Protein AF-A0A2E6I2J5-F1 (afdb_monomer)

Sequence (43 aa):
ERANGTNTGGAGAASSSVPAVGRNQPCPCGSGKKYKFCHGAVR

Radius of gyration: 12.74 Å; Cα contacts (8 Å, |Δi|>4): 29; chains: 1; bounding box: 37×20×28 Å

Foldseek 3Di:
DDDDDPPCPDDDDDDDDDPPQPQQPQPPVPPRDRCCVPVVPDD

pLDDT: mean 74.95, std 16.26, range [50.53, 94.38]

Mean predicted aligned error: 11.19 Å

Secondary structure (DSSP, 8-state):
----------------S-----TTSBPTTSSSSBGGGTTT---

Structure (mmCIF, N/CA/C/O backbone):
data_AF-A0A2E6I2J5-F1
#
_entry.id   AF-A0A2E6I2J5-F1
#
loop_
_atom_site.group_PDB
_atom_site.id
_atom_site.type_symbol
_atom_site.label_atom_id
_atom_site.label_alt_id
_atom_site.label_comp_id
_atom_site.label_asym_id
_atom_site.label_entity_id
_atom_site.label_seq_id
_atom_site.pdbx_PDB_ins_code
_atom_site.Cartn_x
_atom_site.Cartn_y
_atom_site.Cartn_z
_atom_site.occupancy
_atom_site.B_iso_or_equiv
_atom_site.auth_seq_id
_atom_site.auth_comp_id
_atom_site.auth_asym_id
_atom_site.auth_atom_id
_atom_site.pdbx_PDB_model_num
ATOM 1 N N . GLU A 1 1 ? -22.417 -3.016 11.450 1.00 63.34 1 GLU A N 1
ATOM 2 C CA . GLU A 1 1 ? -22.576 -2.737 10.005 1.00 63.34 1 GLU A CA 1
ATOM 3 C C . GLU A 1 1 ? -21.239 -2.276 9.416 1.00 63.34 1 GLU A C 1
ATOM 5 O O . GLU A 1 1 ? -20.607 -1.421 10.015 1.00 63.34 1 GLU A O 1
ATOM 10 N N . ARG A 1 2 ? -20.819 -2.843 8.271 1.00 67.88 2 ARG A N 1
ATOM 11 C CA . ARG A 1 2 ? -19.627 -2.495 7.451 1.00 67.88 2 ARG A CA 1
ATOM 12 C C . ARG A 1 2 ? -18.257 -3.068 7.866 1.00 67.88 2 ARG A C 1
ATOM 14 O O . ARG A 1 2 ? -17.427 -2.382 8.447 1.00 67.88 2 ARG A O 1
ATOM 21 N N . ALA A 1 3 ? -17.968 -4.280 7.394 1.00 58.19 3 ALA A N 1
ATOM 22 C CA . ALA A 1 3 ? -16.602 -4.704 7.078 1.00 58.19 3 ALA A CA 1
ATOM 23 C C . ALA A 1 3 ? -16.622 -5.614 5.836 1.00 58.19 3 ALA A C 1
ATOM 25 O O . ALA A 1 3 ? -16.548 -6.832 5.936 1.00 58.19 3 ALA A O 1
ATOM 26 N N . ASN A 1 4 ? -16.780 -5.011 4.655 1.00 64.69 4 ASN A N 1
ATOM 27 C CA . ASN A 1 4 ? -16.496 -5.670 3.381 1.00 64.69 4 ASN A CA 1
ATOM 28 C C . ASN A 1 4 ? -15.242 -5.011 2.796 1.00 64.69 4 ASN A C 1
ATOM 30 O O . ASN A 1 4 ? -15.307 -3.911 2.254 1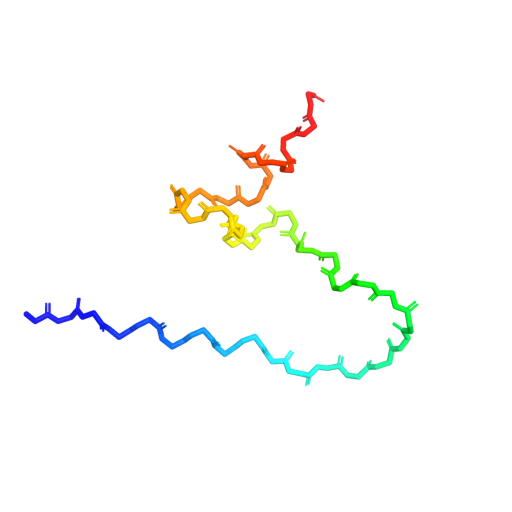.00 64.69 4 ASN A O 1
ATOM 34 N N . GLY A 1 5 ? -14.097 -5.663 2.988 1.00 56.09 5 GLY A N 1
ATOM 35 C CA . GLY A 1 5 ? -12.817 -5.287 2.396 1.00 56.09 5 GLY A CA 1
ATOM 36 C C . GLY A 1 5 ? -12.374 -6.368 1.422 1.00 56.09 5 GLY A C 1
ATOM 37 O O . GLY A 1 5 ? -11.423 -7.097 1.697 1.00 56.09 5 GLY A O 1
ATOM 38 N N . THR A 1 6 ? -13.099 -6.516 0.312 1.00 56.06 6 THR A N 1
ATOM 39 C CA . THR A 1 6 ? -12.689 -7.417 -0.769 1.00 56.06 6 THR A CA 1
ATOM 40 C C . THR A 1 6 ? -11.453 -6.819 -1.448 1.00 56.06 6 THR A C 1
ATOM 42 O O . THR A 1 6 ? -11.527 -5.805 -2.140 1.00 56.06 6 THR A O 1
ATOM 45 N N . ASN A 1 7 ? -10.293 -7.427 -1.194 1.00 67.69 7 ASN A N 1
ATOM 46 C CA . ASN A 1 7 ? -9.022 -7.109 -1.835 1.00 67.69 7 ASN A CA 1
ATOM 47 C C . ASN A 1 7 ? -9.010 -7.710 -3.246 1.00 67.69 7 ASN A C 1
ATOM 49 O O . ASN A 1 7 ? -8.477 -8.796 -3.453 1.00 67.69 7 ASN A O 1
ATOM 53 N N . THR A 1 8 ? -9.588 -7.008 -4.218 1.00 50.53 8 THR A N 1
ATOM 54 C CA . THR A 1 8 ? -9.462 -7.382 -5.633 1.00 50.53 8 THR A CA 1
ATOM 55 C C . THR A 1 8 ? -8.433 -6.472 -6.291 1.00 50.53 8 THR A C 1
ATOM 57 O O . THR A 1 8 ? -8.759 -5.455 -6.900 1.00 50.53 8 THR A O 1
ATOM 60 N N . GLY A 1 9 ? -7.158 -6.828 -6.123 1.00 58.12 9 GLY A N 1
ATOM 61 C CA . GLY A 1 9 ? -6.072 -6.313 -6.951 1.00 58.12 9 GLY A CA 1
ATOM 62 C C . GLY A 1 9 ? -6.208 -6.910 -8.347 1.00 58.12 9 GLY A C 1
ATOM 63 O O . GLY A 1 9 ? -5.980 -8.102 -8.533 1.00 58.12 9 GLY A O 1
ATOM 64 N N . GLY A 1 10 ? -6.653 -6.090 -9.297 1.00 52.59 10 GLY A N 1
ATOM 65 C CA . GLY A 1 10 ? -6.881 -6.483 -10.682 1.00 52.59 10 GLY A CA 1
ATOM 66 C C . GLY A 1 10 ? -5.631 -7.073 -11.332 1.00 52.59 10 GLY A C 1
ATOM 67 O O . GLY A 1 10 ? -4.559 -6.469 -11.323 1.00 52.59 10 GLY A O 1
ATOM 68 N N . ALA A 1 11 ? -5.808 -8.258 -11.910 1.00 54.25 11 ALA A N 1
ATOM 69 C CA . ALA A 1 11 ? -4.852 -8.907 -12.784 1.00 54.25 11 ALA A CA 1
ATOM 70 C C . ALA A 1 11 ? -4.715 -8.100 -14.086 1.00 54.25 11 ALA A C 1
ATOM 72 O O . ALA A 1 11 ? -5.650 -8.015 -14.880 1.00 54.25 11 ALA A O 1
ATOM 73 N N . GLY A 1 12 ? -3.539 -7.509 -14.289 1.00 51.09 12 GLY A N 1
ATOM 74 C CA . GLY A 1 12 ? -3.081 -6.946 -15.556 1.00 51.09 12 GLY A CA 1
ATOM 75 C C . GLY A 1 12 ? -1.753 -7.603 -15.910 1.00 51.09 12 GLY A C 1
ATOM 76 O O . GLY A 1 12 ? -0.820 -7.580 -15.114 1.00 51.09 12 GLY A O 1
ATOM 77 N N . ALA A 1 13 ? -1.731 -8.274 -17.054 1.00 53.53 13 ALA A N 1
ATOM 78 C CA . ALA A 1 13 ? -0.715 -9.216 -17.489 1.00 53.53 13 ALA A CA 1
ATOM 79 C C . ALA A 1 13 ? 0.697 -8.632 -17.706 1.00 53.53 13 ALA A C 1
ATOM 81 O O . ALA A 1 13 ? 0.868 -7.454 -18.003 1.00 53.53 13 ALA A O 1
ATOM 82 N N . ALA A 1 14 ? 1.648 -9.574 -17.708 1.00 56.84 14 ALA A N 1
ATOM 83 C CA . ALA A 1 14 ? 2.981 -9.558 -18.311 1.00 56.84 14 ALA A CA 1
ATOM 84 C C . ALA A 1 14 ? 4.188 -9.170 -17.428 1.00 56.84 14 ALA A C 1
ATOM 86 O O . ALA A 1 14 ? 4.339 -8.051 -16.951 1.00 56.84 14 ALA A O 1
ATOM 87 N N . SER A 1 15 ? 5.119 -10.131 -17.392 1.00 52.88 15 SER A N 1
ATOM 88 C CA . SER A 1 15 ? 6.539 -10.062 -17.031 1.00 52.88 15 SER A CA 1
ATOM 89 C C . SER A 1 15 ? 6.936 -10.476 -15.607 1.00 52.88 15 SER A C 1
ATOM 91 O O . SER A 1 15 ? 6.596 -9.864 -14.600 1.00 52.88 15 SER A O 1
ATOM 93 N N . SER A 1 16 ? 7.708 -11.560 -15.566 1.00 61.41 16 SER A N 1
ATOM 94 C CA . SER A 1 16 ? 8.311 -12.229 -14.419 1.00 61.41 16 SER A CA 1
ATOM 95 C C . SER A 1 16 ? 9.026 -11.274 -13.460 1.00 61.41 16 SER A C 1
ATOM 97 O O . SER A 1 16 ? 10.145 -10.849 -13.715 1.00 61.41 16 SER A O 1
ATOM 99 N N . SER A 1 17 ? 8.406 -10.952 -12.331 1.00 56.84 17 SER A N 1
ATOM 100 C CA . SER A 1 17 ? 9.066 -10.489 -11.103 1.00 56.84 17 SER A CA 1
ATOM 101 C C . SER A 1 17 ? 7.997 -10.371 -10.020 1.00 56.84 17 SER A C 1
ATOM 103 O O . SER A 1 17 ? 6.851 -10.043 -10.315 1.00 56.84 17 SER A O 1
ATOM 105 N N . VAL A 1 18 ? 8.339 -10.712 -8.778 1.00 57.91 18 VAL A N 1
ATOM 106 C CA . VAL A 1 18 ? 7.466 -10.584 -7.597 1.00 57.91 18 VAL A CA 1
ATOM 107 C C . VAL A 1 18 ? 6.673 -9.273 -7.681 1.00 57.91 18 VAL A C 1
ATOM 109 O O . VAL A 1 18 ? 7.311 -8.248 -7.928 1.00 57.91 18 VAL A O 1
ATOM 112 N N . PRO A 1 19 ? 5.334 -9.263 -7.500 1.00 58.53 19 PRO A N 1
ATOM 113 C CA . PRO A 1 19 ? 4.550 -8.039 -7.605 1.00 58.53 19 PRO A CA 1
ATOM 114 C C . PRO A 1 19 ? 5.096 -7.039 -6.591 1.00 58.53 19 PRO A C 1
ATOM 116 O O . PRO A 1 19 ? 4.870 -7.160 -5.386 1.00 58.53 19 PRO A O 1
ATOM 119 N N . ALA A 1 20 ? 5.880 -6.078 -7.077 1.00 72.19 20 ALA A N 1
ATOM 120 C CA . ALA A 1 20 ? 6.445 -5.041 -6.245 1.00 72.19 20 ALA A CA 1
ATOM 121 C C . ALA A 1 20 ? 5.261 -4.247 -5.707 1.00 72.19 20 ALA A C 1
ATOM 123 O O . ALA A 1 20 ? 4.595 -3.525 -6.453 1.00 72.19 20 ALA A O 1
ATOM 124 N N . VAL A 1 21 ? 4.949 -4.436 -4.423 1.00 81.00 21 VAL A N 1
ATOM 125 C CA . VAL A 1 21 ? 3.865 -3.711 -3.769 1.00 81.00 21 VAL A CA 1
ATOM 126 C C . VAL A 1 21 ? 4.074 -2.222 -4.028 1.00 81.00 21 VAL A C 1
ATOM 128 O O . VAL A 1 21 ? 5.093 -1.627 -3.664 1.00 81.00 21 VAL A O 1
ATOM 131 N N . GLY A 1 22 ? 3.116 -1.622 -4.737 1.00 86.88 22 GLY A N 1
ATOM 132 C CA . GLY A 1 22 ? 3.200 -0.216 -5.089 1.00 86.88 22 GLY A CA 1
ATOM 133 C C . GLY A 1 22 ? 3.332 0.624 -3.820 1.00 86.88 22 GLY A C 1
ATOM 134 O O . GLY A 1 22 ? 2.646 0.383 -2.831 1.00 86.88 22 GLY A O 1
ATOM 135 N N . ARG A 1 23 ? 4.178 1.658 -3.840 1.00 88.94 23 ARG A N 1
ATOM 136 C CA . ARG A 1 23 ? 4.421 2.564 -2.696 1.00 88.94 23 ARG A CA 1
ATOM 137 C C . ARG A 1 23 ? 3.125 3.104 -2.060 1.00 88.94 23 ARG A C 1
ATOM 139 O O . ARG A 1 23 ? 3.077 3.320 -0.853 1.00 88.94 23 ARG A O 1
ATOM 146 N N . ASN A 1 24 ? 2.056 3.281 -2.837 1.00 90.69 24 ASN A N 1
ATOM 147 C CA . ASN A 1 24 ? 0.7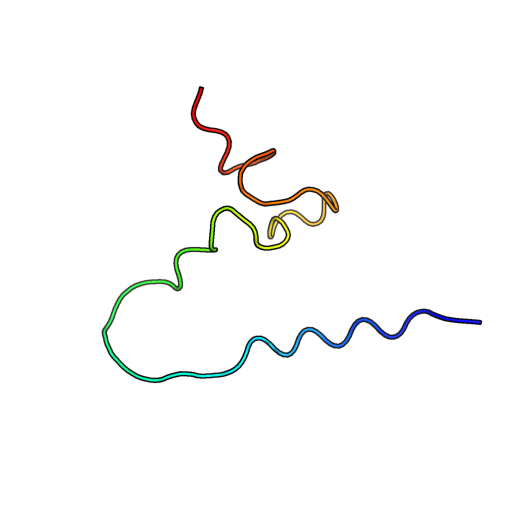65 3.777 -2.346 1.00 90.69 24 ASN A CA 1
ATOM 148 C C . ASN A 1 24 ? -0.230 2.688 -1.890 1.00 90.69 24 ASN A C 1
ATOM 150 O O . ASN A 1 24 ? -1.249 3.051 -1.304 1.00 90.69 24 ASN A O 1
ATOM 154 N N . GLN A 1 25 ? 0.040 1.406 -2.147 1.00 89.62 25 GLN A N 1
ATOM 155 C CA . GLN A 1 25 ? -0.815 0.284 -1.741 1.00 89.62 25 GLN A CA 1
AT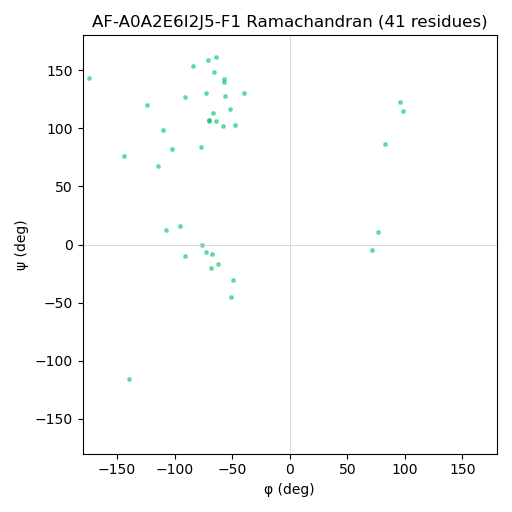OM 156 C C . GLN A 1 25 ? -0.769 0.071 -0.218 1.00 89.62 25 GLN A C 1
ATOM 158 O O . GLN A 1 25 ? 0.186 0.527 0.421 1.00 89.62 25 GLN A O 1
ATOM 163 N N . PRO A 1 26 ? -1.775 -0.585 0.396 1.00 92.38 26 PRO A N 1
ATOM 164 C CA . PRO A 1 26 ? -1.696 -0.988 1.799 1.00 92.38 26 PRO A CA 1
ATOM 165 C C . PRO A 1 26 ? -0.465 -1.871 2.050 1.00 92.38 26 PRO A C 1
ATOM 167 O O . PRO A 1 26 ? -0.068 -2.675 1.208 1.00 92.38 26 PRO A O 1
ATOM 170 N N . CYS A 1 27 ? 0.172 -1.696 3.206 1.00 92.50 27 CYS A N 1
ATOM 171 C CA . CYS A 1 27 ? 1.366 -2.448 3.564 1.00 92.50 27 CYS A CA 1
ATOM 172 C C . CYS A 1 27 ? 0.997 -3.903 3.905 1.00 92.50 27 CYS A C 1
ATOM 174 O O . CYS A 1 27 ? 0.134 -4.113 4.762 1.00 92.50 27 CYS A O 1
ATOM 176 N N . PRO A 1 28 ? 1.681 -4.909 3.324 1.00 88.75 28 PRO A N 1
ATOM 177 C CA . PRO A 1 28 ? 1.329 -6.321 3.501 1.00 88.75 28 PRO A CA 1
ATOM 178 C C . PRO A 1 28 ? 1.547 -6.847 4.929 1.00 88.75 28 PRO A C 1
ATOM 180 O O . PRO A 1 28 ? 1.112 -7.944 5.246 1.00 88.75 28 PRO A O 1
ATOM 183 N N . CYS A 1 29 ? 2.175 -6.069 5.818 1.00 88.50 29 CYS A N 1
ATOM 184 C CA . CYS A 1 29 ? 2.336 -6.419 7.232 1.00 88.50 29 CYS A CA 1
ATOM 185 C C . CY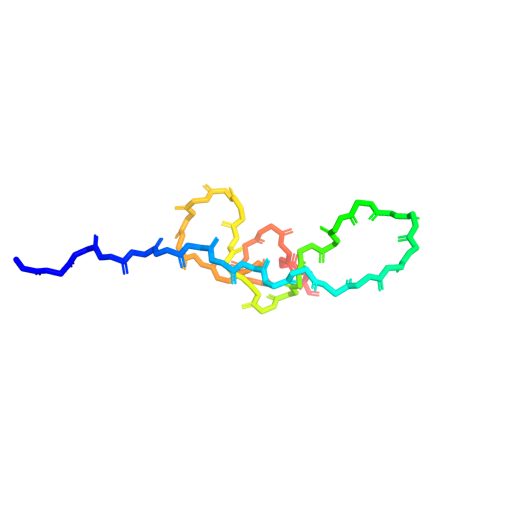S A 1 29 ? 1.063 -6.238 8.085 1.00 88.50 29 CYS A C 1
ATOM 187 O O . CYS A 1 29 ? 1.118 -6.433 9.294 1.00 88.50 29 CYS A O 1
ATOM 189 N N . GLY A 1 30 ? -0.055 -5.787 7.502 1.00 87.44 30 GLY A N 1
ATOM 190 C CA . GLY A 1 30 ? -1.324 -5.628 8.223 1.00 87.44 30 GLY A CA 1
ATOM 191 C C . GLY A 1 30 ? -1.411 -4.397 9.134 1.00 87.44 30 GLY A C 1
ATOM 192 O O . GLY A 1 30 ? -2.367 -4.255 9.884 1.00 87.44 30 GLY A O 1
ATOM 193 N N . SER A 1 31 ? -0.461 -3.462 9.053 1.00 90.19 31 SER A N 1
ATOM 194 C CA . SER A 1 31 ? -0.450 -2.253 9.899 1.00 90.19 31 SER A CA 1
ATOM 195 C C . SER A 1 31 ? -1.512 -1.202 9.544 1.00 90.19 31 SER A C 1
ATOM 197 O O . SER A 1 31 ? -1.598 -0.174 10.212 1.00 90.19 31 SER A O 1
ATOM 199 N N . GLY A 1 32 ? -2.255 -1.387 8.447 1.00 90.69 32 GLY A N 1
ATOM 200 C CA . GLY A 1 32 ? -3.197 -0.397 7.904 1.00 90.69 32 GLY A CA 1
ATOM 201 C C . GLY A 1 32 ? -2.539 0.831 7.253 1.00 90.69 32 GLY A C 1
ATOM 202 O O . GLY A 1 32 ? -3.222 1.661 6.658 1.00 90.69 32 GLY A O 1
ATOM 203 N N . LYS A 1 33 ? -1.207 0.954 7.316 1.00 92.50 33 LYS A N 1
ATOM 204 C CA . LYS A 1 33 ? -0.445 2.048 6.694 1.00 92.50 33 LYS A CA 1
ATOM 205 C C . LYS A 1 33 ? -0.175 1.743 5.219 1.00 92.50 33 LYS A C 1
ATOM 207 O O . LYS A 1 33 ? -0.078 0.581 4.829 1.00 92.50 33 LYS A O 1
ATOM 212 N N . LYS A 1 34 ? 0.005 2.776 4.385 1.00 92.00 34 LYS A N 1
ATOM 213 C CA . LYS A 1 34 ? 0.492 2.590 3.001 1.00 92.00 34 LYS A CA 1
ATOM 214 C C . LYS A 1 34 ? 1.927 2.063 3.025 1.00 92.00 34 LYS A C 1
ATOM 216 O O . LYS A 1 34 ? 2.691 2.435 3.916 1.00 92.00 34 LYS A O 1
ATOM 221 N N . TYR A 1 35 ? 2.313 1.261 2.033 1.00 92.75 35 TYR A N 1
ATOM 222 C CA . TYR A 1 35 ? 3.639 0.648 1.943 1.00 92.75 35 TYR A CA 1
ATOM 223 C C . TYR A 1 35 ? 4.756 1.687 2.110 1.00 92.75 35 TYR A C 1
ATOM 225 O O . TYR A 1 35 ? 5.635 1.498 2.944 1.00 92.75 35 TYR A O 1
ATOM 233 N N . LYS A 1 36 ? 4.660 2.849 1.449 1.00 93.38 36 LYS A N 1
ATOM 234 C CA . LYS A 1 36 ? 5.639 3.948 1.560 1.00 93.38 36 LYS A CA 1
ATOM 235 C C . LYS A 1 36 ? 5.810 4.582 2.941 1.00 93.38 36 LYS A C 1
ATOM 237 O O . LYS A 1 36 ? 6.780 5.290 3.151 1.00 93.38 36 LYS A O 1
ATOM 242 N N . PHE A 1 37 ? 4.867 4.373 3.855 1.00 94.38 37 PHE A N 1
ATOM 243 C CA . PHE A 1 37 ? 4.917 4.890 5.228 1.00 94.38 37 PHE A CA 1
ATOM 244 C C . PHE A 1 37 ? 5.199 3.783 6.254 1.00 94.38 37 PHE A C 1
ATOM 246 O O . PHE A 1 37 ? 4.980 3.959 7.451 1.00 94.38 37 PHE A O 1
ATOM 253 N N . CYS A 1 38 ? 5.612 2.610 5.783 1.00 93.81 38 CYS A N 1
ATOM 254 C CA . CYS A 1 38 ? 5.894 1.449 6.609 1.00 93.81 38 CYS A CA 1
ATOM 255 C C . CYS A 1 38 ? 7.151 0.757 6.064 1.00 93.81 38 CYS A C 1
ATOM 257 O O . CYS A 1 38 ? 8.210 1.370 6.037 1.00 93.81 38 CYS A O 1
ATOM 259 N N . HIS A 1 39 ? 7.051 -0.475 5.571 1.00 91.94 39 HIS A N 1
ATOM 260 C CA . HIS A 1 39 ? 8.202 -1.239 5.068 1.00 91.94 39 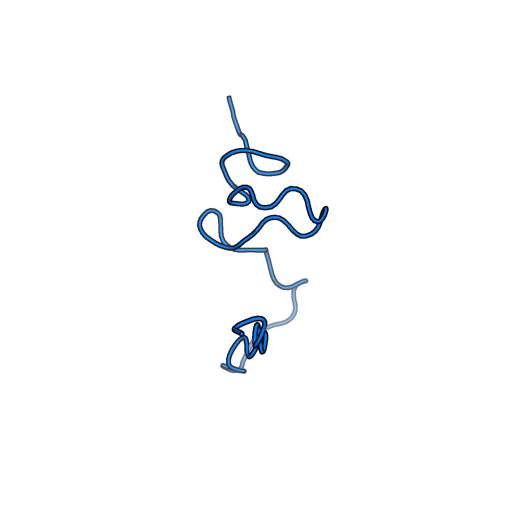HIS A CA 1
ATOM 261 C C . HIS A 1 39 ? 8.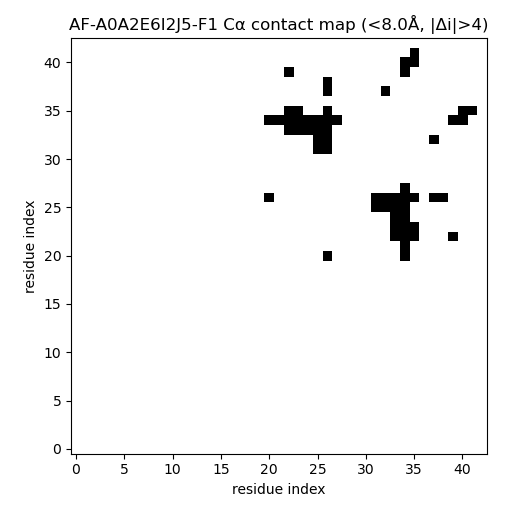800 -0.677 3.768 1.00 91.94 39 HIS A C 1
ATOM 263 O O . HIS A 1 39 ? 9.949 -0.937 3.438 1.00 91.94 39 HIS A O 1
ATOM 269 N N . GLY A 1 40 ? 8.028 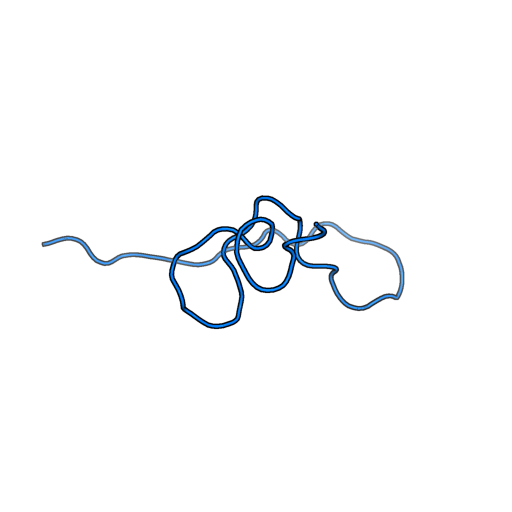0.121 3.035 1.00 90.12 40 GLY A N 1
ATOM 270 C CA . GLY A 1 40 ? 8.480 0.905 1.897 1.00 90.12 40 GLY A CA 1
ATOM 271 C C . GLY A 1 40 ? 8.845 2.343 2.265 1.00 90.12 40 GLY A C 1
ATOM 272 O O . GLY A 1 40 ? 8.896 3.181 1.365 1.00 90.12 40 GLY A O 1
ATOM 273 N N . ALA A 1 41 ? 9.047 2.679 3.537 1.00 91.12 41 ALA A N 1
ATOM 274 C CA . ALA A 1 41 ? 9.647 3.959 3.884 1.00 91.12 41 ALA A CA 1
ATOM 275 C C . ALA A 1 41 ? 11.120 3.922 3.468 1.00 91.12 41 ALA A C 1
ATOM 277 O O . ALA A 1 41 ? 11.934 3.218 4.059 1.00 91.12 41 ALA A O 1
ATOM 278 N N . VAL A 1 42 ? 11.447 4.645 2.401 1.00 82.38 42 VAL A N 1
ATOM 279 C CA . VAL A 1 42 ? 12.832 5.043 2.152 1.00 82.38 42 VAL A CA 1
ATOM 280 C C . VAL A 1 42 ? 12.967 6.397 2.828 1.00 82.38 42 VAL A C 1
ATOM 282 O O . VAL A 1 42 ? 12.103 7.248 2.616 1.00 82.38 42 VAL A O 1
ATOM 285 N N . ARG A 1 43 ? 13.970 6.530 3.695 1.00 70.25 43 ARG A N 1
ATOM 286 C CA . ARG A 1 43 ? 14.373 7.810 4.290 1.00 70.25 43 ARG A CA 1
ATOM 287 C C . ARG A 1 43 ? 14.464 8.927 3.251 1.00 70.25 43 ARG A C 1
ATOM 289 O O . ARG A 1 43 ? 14.852 8.611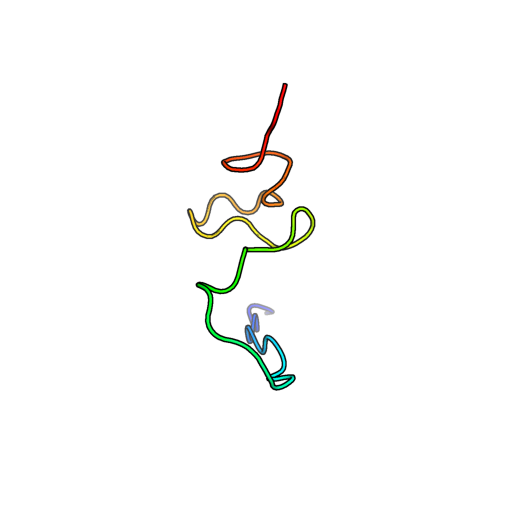 2.102 1.00 70.25 43 ARG A O 1
#

Solvent-accessible surface area (backbone atoms only — not comparable to full-atom values): 3151 Å² total; per-residue (Å²): 137,89,88,84,80,84,84,76,80,78,90,74,87,89,79,98,63,80,82,74,76,50,53,80,38,73,29,91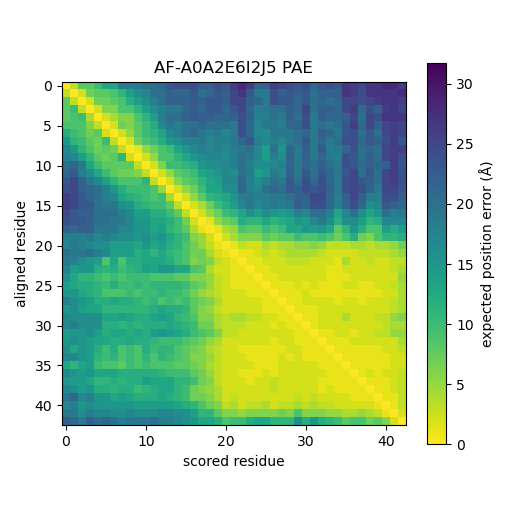,85,72,77,80,38,35,15,39,76,50,92,50,48,73,133